Protein AF-A0A6B9TDN8-F1 (afdb_monomer_lite)

Sequence (71 aa):
MDEQAVKQKNGAYFVSPHPDGGWQVKKANAQKALKKFKTKAEAEAYAKQVAANQGTTVVRQKKDGKIQKKK

Secondary structure (DSSP, 8-state):
--------S-PPEEEEE-TTSSEEEEETT-SS-SEEESSHHHHHHHHHHHHHHHT--EEEPPS-S------

pLDDT: mean 71.28, std 16.74, range [33.59, 89.38]

Structure (mmCIF, N/CA/C/O backbone):
data_AF-A0A6B9TDN8-F1
#
_entry.id   AF-A0A6B9TDN8-F1
#
loop_
_atom_site.group_PDB
_atom_site.id
_atom_site.type_symbol
_atom_site.label_atom_id
_atom_site.label_alt_id
_atom_site.label_comp_id
_atom_site.label_asym_id
_atom_site.label_entity_id
_atom_site.label_seq_id
_atom_site.pdbx_PDB_ins_code
_atom_site.Cartn_x
_atom_site.Cartn_y
_atom_site.Cartn_z
_atom_site.occupancy
_atom_site.B_iso_or_equiv
_atom_site.auth_seq_id
_atom_site.auth_comp_id
_atom_site.auth_asym_id
_atom_site.auth_atom_id
_atom_site.pdbx_PDB_model_num
ATOM 1 N N . MET A 1 1 ? 21.077 -20.004 3.113 1.00 41.50 1 MET A N 1
ATOM 2 C CA . MET A 1 1 ? 20.857 -18.650 3.659 1.00 41.50 1 MET A CA 1
ATOM 3 C C . MET A 1 1 ? 20.347 -17.799 2.520 1.00 41.50 1 MET A C 1
ATOM 5 O O . MET A 1 1 ? 21.085 -17.614 1.566 1.00 41.50 1 MET A O 1
ATOM 9 N N . ASP A 1 2 ? 19.068 -17.430 2.563 1.00 33.59 2 ASP A N 1
ATOM 10 C CA . ASP A 1 2 ? 18.325 -16.781 1.479 1.00 33.59 2 ASP A CA 1
ATOM 11 C C . ASP A 1 2 ? 18.941 -15.439 1.059 1.00 33.59 2 ASP A C 1
ATOM 13 O O . ASP A 1 2 ? 18.568 -14.361 1.521 1.00 33.59 2 ASP A O 1
ATOM 17 N N . GLU A 1 3 ? 19.892 -15.535 0.137 1.00 44.56 3 GLU A N 1
ATOM 18 C CA . GLU A 1 3 ? 20.361 -14.456 -0.706 1.00 44.56 3 GLU A CA 1
ATOM 19 C C . GLU A 1 3 ? 19.257 -14.118 -1.712 1.00 44.56 3 GLU A C 1
ATOM 21 O O . GLU A 1 3 ? 19.006 -14.830 -2.685 1.00 44.56 3 GLU A O 1
ATOM 26 N N . GLN A 1 4 ? 18.559 -13.017 -1.463 1.00 34.09 4 GLN A N 1
ATOM 27 C CA . GLN A 1 4 ? 17.805 -12.317 -2.497 1.00 34.09 4 GLN A CA 1
ATOM 28 C C . GLN A 1 4 ? 18.175 -10.838 -2.424 1.00 34.09 4 GLN A C 1
ATOM 30 O O . GLN A 1 4 ? 17.401 -9.974 -2.010 1.00 34.09 4 GLN A O 1
ATOM 35 N N . ALA A 1 5 ? 19.411 -10.563 -2.836 1.00 46.88 5 ALA A N 1
ATOM 36 C CA . ALA A 1 5 ? 19.826 -9.257 -3.304 1.00 46.88 5 ALA A CA 1
ATOM 37 C C . ALA A 1 5 ? 19.169 -8.989 -4.667 1.00 46.88 5 ALA A C 1
ATOM 39 O O . ALA A 1 5 ? 19.584 -9.553 -5.672 1.00 46.88 5 ALA A O 1
ATOM 40 N N . VAL A 1 6 ? 18.186 -8.085 -4.730 1.00 40.00 6 VAL A N 1
ATOM 41 C CA . VAL A 1 6 ? 17.847 -7.388 -5.982 1.00 40.00 6 VAL A CA 1
ATOM 42 C C . VAL A 1 6 ? 17.617 -5.906 -5.698 1.00 40.00 6 VAL A C 1
ATOM 44 O O . VAL A 1 6 ? 16.540 -5.434 -5.335 1.00 40.00 6 VAL A O 1
ATOM 47 N N . LYS A 1 7 ? 18.696 -5.162 -5.912 1.00 52.50 7 LYS A N 1
ATOM 48 C CA . LYS A 1 7 ? 18.766 -3.718 -6.111 1.00 52.50 7 LYS A CA 1
ATOM 49 C C . LYS A 1 7 ? 18.084 -3.374 -7.441 1.00 52.50 7 LYS A C 1
ATOM 51 O O . LYS A 1 7 ? 18.770 -3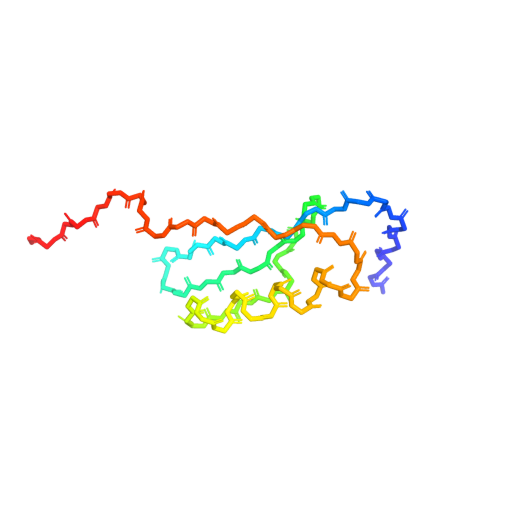.393 -8.453 1.00 52.50 7 LYS A O 1
ATOM 56 N N . GLN A 1 8 ? 16.776 -3.080 -7.489 1.00 46.03 8 GLN A N 1
ATOM 57 C CA . GLN A 1 8 ? 16.149 -2.607 -8.739 1.00 46.03 8 GLN A CA 1
ATOM 58 C C . GLN A 1 8 ? 15.091 -1.504 -8.572 1.00 46.03 8 GLN A C 1
ATOM 60 O O . GLN A 1 8 ? 14.259 -1.498 -7.662 1.00 46.03 8 GLN A O 1
ATOM 65 N N . LYS A 1 9 ? 15.230 -0.554 -9.499 1.00 47.97 9 LYS A N 1
ATOM 66 C CA . LYS A 1 9 ? 14.655 0.784 -9.621 1.00 47.97 9 LYS A CA 1
ATOM 67 C C . LYS A 1 9 ? 13.150 0.717 -9.944 1.00 47.97 9 LYS A C 1
ATOM 69 O O . LYS A 1 9 ? 12.727 -0.120 -10.730 1.00 47.97 9 LYS A O 1
ATOM 74 N N . ASN A 1 10 ? 12.371 1.598 -9.310 1.00 57.41 10 ASN A N 1
ATOM 75 C CA . ASN A 1 10 ? 10.944 1.900 -9.524 1.00 57.41 10 ASN A CA 1
ATOM 76 C C . ASN A 1 10 ? 9.975 0.696 -9.588 1.00 57.41 10 ASN A C 1
ATOM 78 O O . ASN A 1 10 ? 9.300 0.468 -10.586 1.00 57.41 10 ASN A O 1
ATOM 82 N N . GLY A 1 11 ? 9.850 -0.057 -8.490 1.00 64.25 11 GLY A N 1
ATOM 83 C CA . GLY A 1 11 ? 8.852 -1.130 -8.363 1.00 64.25 11 GLY A CA 1
ATOM 84 C C . GLY A 1 11 ? 7.575 -0.669 -7.657 1.00 64.25 11 GLY A C 1
ATOM 85 O O . GLY A 1 11 ? 7.637 -0.293 -6.493 1.00 64.25 11 GLY A O 1
ATOM 86 N N . ALA A 1 12 ? 6.417 -0.730 -8.320 1.00 80.06 12 ALA A N 1
ATOM 87 C CA . ALA A 1 12 ? 5.131 -0.396 -7.704 1.00 80.06 12 ALA A CA 1
ATOM 88 C C . ALA A 1 12 ? 4.670 -1.444 -6.667 1.00 80.06 12 ALA A C 1
ATOM 90 O O . ALA A 1 12 ? 4.964 -2.627 -6.796 1.00 80.06 12 ALA A O 1
ATOM 91 N N . TYR A 1 13 ? 3.909 -1.044 -5.652 1.00 85.56 13 TYR A N 1
ATOM 92 C CA . TYR A 1 13 ? 3.313 -1.939 -4.659 1.00 85.56 13 TYR A CA 1
ATOM 93 C C . TYR A 1 13 ? 1.878 -2.286 -5.022 1.00 85.56 13 TYR A C 1
ATOM 95 O O . TYR A 1 13 ? 1.013 -1.419 -5.016 1.00 85.56 13 TYR A O 1
ATOM 103 N N . PHE A 1 14 ? 1.597 -3.558 -5.273 1.00 84.88 14 PHE A N 1
ATOM 104 C CA . PHE A 1 14 ? 0.252 -4.051 -5.525 1.00 84.88 14 PHE A CA 1
ATOM 105 C C . PHE A 1 14 ? -0.429 -4.471 -4.228 1.00 84.88 14 PHE A C 1
ATOM 107 O O . PHE A 1 14 ? 0.083 -5.309 -3.485 1.00 84.88 14 PHE A O 1
ATOM 114 N N . VAL A 1 15 ? -1.615 -3.920 -3.991 1.00 86.38 15 VAL A N 1
ATOM 115 C CA . VAL A 1 15 ? -2.495 -4.304 -2.886 1.00 86.38 15 VAL A CA 1
ATOM 116 C C . VAL A 1 15 ? -3.692 -5.046 -3.470 1.00 86.38 15 VAL A C 1
ATOM 118 O O . VAL A 1 15 ? -4.539 -4.421 -4.112 1.00 86.38 15 VAL A O 1
ATOM 121 N N . SER A 1 16 ? -3.758 -6.362 -3.255 1.00 82.12 16 SER A N 1
ATOM 122 C CA . SER A 1 16 ? -4.810 -7.238 -3.795 1.00 82.12 16 SER A CA 1
ATOM 123 C C . SER A 1 16 ? -5.544 -7.991 -2.680 1.00 82.12 16 SER A C 1
ATOM 125 O O . SER A 1 16 ? -4.919 -8.351 -1.678 1.00 82.12 16 SER A O 1
ATOM 127 N N . PRO A 1 17 ? -6.855 -8.252 -2.831 1.00 82.50 17 PRO A N 1
ATOM 128 C CA . PRO A 1 17 ? -7.604 -9.090 -1.900 1.00 82.50 17 PRO A CA 1
ATOM 129 C C . PRO A 1 17 ? -7.179 -10.565 -2.011 1.00 82.50 17 PRO A C 1
ATOM 131 O O . PRO A 1 17 ? -6.761 -11.019 -3.077 1.00 82.50 17 PRO A O 1
ATOM 134 N N . HIS A 1 18 ? -7.279 -11.305 -0.907 1.00 73.50 18 HIS A N 1
ATOM 135 C CA . HIS A 1 18 ? -7.035 -12.750 -0.857 1.00 73.50 18 HIS A CA 1
ATOM 136 C C . HIS A 1 18 ? -8.374 -13.519 -0.852 1.00 73.50 18 HIS A C 1
ATOM 138 O O . HIS A 1 18 ? -9.312 -13.057 -0.196 1.00 73.50 18 HIS A O 1
ATOM 144 N N . PRO A 1 19 ? -8.489 -14.668 -1.552 1.00 68.38 19 PRO A N 1
ATOM 145 C CA . PRO A 1 19 ? -9.732 -15.449 -1.620 1.00 68.38 19 PRO A CA 1
ATOM 146 C C . PRO A 1 19 ? -10.199 -15.983 -0.256 1.00 68.38 19 PRO A C 1
ATOM 148 O O . PRO A 1 19 ? -11.393 -16.006 0.007 1.00 68.38 19 PRO A O 1
ATOM 151 N N . ASP A 1 20 ? -9.265 -16.306 0.639 1.00 68.62 20 ASP A N 1
ATOM 152 C CA . ASP A 1 20 ? -9.527 -16.752 2.025 1.00 68.62 20 ASP A CA 1
ATOM 153 C C . ASP A 1 20 ? -9.991 -15.616 2.967 1.00 68.62 20 ASP A C 1
ATOM 155 O O . ASP A 1 20 ? -10.190 -15.800 4.163 1.00 68.62 20 ASP A O 1
ATOM 159 N N . GLY A 1 21 ? -10.127 -14.399 2.437 1.00 70.31 21 GLY A N 1
ATOM 160 C CA . GLY A 1 21 ? -10.308 -13.188 3.224 1.00 70.31 21 GLY A CA 1
ATOM 161 C C . GLY A 1 21 ? -8.978 -12.502 3.534 1.00 70.31 21 GLY A C 1
ATOM 162 O O . GLY A 1 21 ? -7.912 -13.110 3.625 1.00 70.31 21 GLY A O 1
ATOM 163 N N . GLY A 1 22 ? -9.036 -11.178 3.656 1.00 82.81 22 GLY A N 1
ATOM 164 C CA . GLY A 1 22 ? -7.861 -10.341 3.870 1.00 82.81 22 GLY A CA 1
ATOM 165 C C . GLY A 1 22 ? -7.271 -9.743 2.595 1.00 82.81 22 GLY A C 1
ATOM 166 O O . GLY A 1 22 ? -7.867 -9.743 1.516 1.00 82.81 22 GLY A O 1
ATOM 167 N N . TRP A 1 23 ? -6.100 -9.149 2.764 1.00 87.00 23 TRP A N 1
ATOM 168 C CA . TRP A 1 23 ? -5.414 -8.301 1.804 1.00 87.00 23 TRP A CA 1
ATOM 169 C C . TRP A 1 23 ? -3.933 -8.622 1.816 1.00 87.00 23 TRP A C 1
ATOM 171 O O . TRP A 1 23 ? -3.349 -8.846 2.867 1.00 87.00 23 TRP A O 1
ATOM 181 N N . GLN A 1 24 ? -3.301 -8.611 0.657 1.00 87.06 24 GLN A N 1
ATOM 182 C CA . GLN A 1 24 ? -1.866 -8.809 0.546 1.00 87.06 24 GLN A CA 1
ATOM 183 C C . GLN A 1 24 ? -1.228 -7.646 -0.194 1.00 87.06 24 GLN A C 1
ATOM 185 O O . GLN A 1 24 ? -1.770 -7.140 -1.177 1.00 87.06 24 GLN A O 1
ATOM 190 N N . VAL A 1 25 ? -0.063 -7.242 0.296 1.00 87.19 25 VAL A N 1
ATOM 191 C CA . VAL A 1 25 ? 0.798 -6.239 -0.317 1.00 87.19 25 VAL A CA 1
ATOM 192 C C . VAL A 1 25 ? 1.971 -6.977 -0.939 1.00 87.19 25 VAL A C 1
ATOM 194 O O . VAL A 1 25 ? 2.700 -7.679 -0.239 1.00 87.19 25 VAL A O 1
ATOM 197 N N . LYS A 1 26 ? 2.163 -6.837 -2.247 1.00 84.94 26 LYS A N 1
ATOM 198 C CA . LYS A 1 26 ? 3.277 -7.433 -2.995 1.00 84.94 26 LYS A CA 1
ATOM 199 C C . LYS A 1 26 ? 3.969 -6.358 -3.825 1.00 84.94 26 LYS A C 1
ATOM 201 O O . LYS A 1 26 ? 3.304 -5.497 -4.388 1.00 84.94 26 LYS A O 1
ATOM 206 N N . LYS A 1 27 ? 5.297 -6.387 -3.902 1.00 82.38 27 LYS A N 1
ATOM 207 C CA . LYS A 1 27 ? 6.040 -5.478 -4.785 1.00 82.38 27 LYS A CA 1
ATOM 208 C C . LYS A 1 27 ? 5.959 -5.991 -6.228 1.00 82.38 27 LYS A C 1
ATOM 210 O O . LYS A 1 27 ? 5.881 -7.199 -6.453 1.00 82.38 27 LYS A O 1
ATOM 215 N N . ALA A 1 28 ? 5.969 -5.091 -7.201 1.00 72.19 28 ALA A N 1
ATOM 216 C CA . ALA A 1 28 ? 6.142 -5.410 -8.609 1.00 72.19 28 ALA A CA 1
ATOM 217 C C . ALA A 1 28 ? 7.457 -6.182 -8.762 1.00 72.19 28 ALA A C 1
ATOM 219 O O . ALA A 1 28 ? 8.498 -5.687 -8.333 1.00 72.19 28 ALA A O 1
ATOM 220 N N . ASN A 1 29 ? 7.390 -7.388 -9.330 1.00 71.94 29 ASN A N 1
ATOM 221 C CA . ASN A 1 29 ? 8.493 -8.356 -9.439 1.00 71.94 29 ASN A CA 1
ATOM 222 C C . ASN A 1 29 ? 8.894 -9.093 -8.147 1.00 71.94 29 ASN A C 1
ATOM 224 O O . ASN A 1 29 ? 9.890 -9.809 -8.147 1.00 71.94 29 ASN A O 1
ATOM 228 N N . ALA A 1 30 ? 8.131 -8.990 -7.055 1.00 71.62 30 ALA A N 1
ATOM 229 C CA . ALA A 1 30 ? 8.344 -9.878 -5.914 1.00 71.62 30 ALA A CA 1
ATOM 230 C C . ALA A 1 30 ? 7.667 -11.235 -6.147 1.00 71.62 30 ALA A C 1
ATOM 232 O O . ALA A 1 30 ? 6.460 -11.302 -6.385 1.00 71.62 30 ALA A O 1
ATOM 23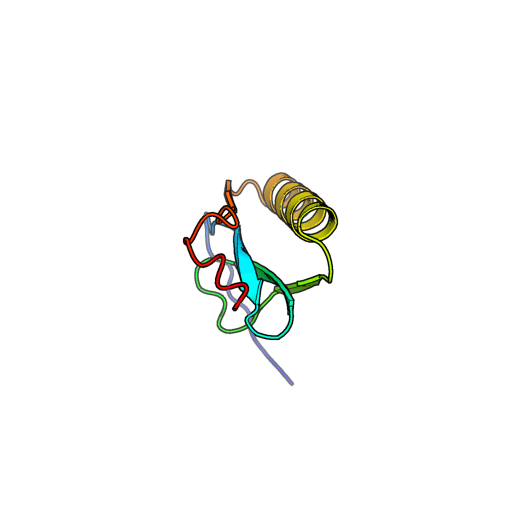3 N N . GLN A 1 31 ? 8.430 -12.320 -5.993 1.00 73.88 31 GLN A N 1
ATOM 234 C CA . GLN A 1 31 ? 7.898 -13.691 -6.001 1.00 73.88 31 GLN A CA 1
ATOM 235 C C . GLN A 1 31 ? 6.995 -13.986 -4.791 1.00 73.88 31 GLN A C 1
ATOM 237 O O . GLN A 1 31 ? 6.206 -14.927 -4.823 1.00 73.88 31 GLN A O 1
ATOM 242 N N . LYS A 1 32 ? 7.093 -13.191 -3.717 1.00 76.00 32 LYS A N 1
ATOM 243 C CA . LYS A 1 32 ? 6.335 -13.368 -2.471 1.00 76.00 32 LYS A CA 1
ATOM 244 C C . LYS A 1 32 ? 5.627 -12.073 -2.073 1.00 76.00 32 LYS A C 1
ATOM 246 O O . LYS A 1 32 ? 6.117 -10.971 -2.327 1.00 76.00 32 LYS A O 1
ATOM 251 N N . ALA A 1 33 ? 4.469 -12.204 -1.425 1.00 81.81 33 ALA A N 1
ATOM 252 C CA . ALA A 1 33 ? 3.820 -11.069 -0.778 1.00 81.81 33 ALA A CA 1
ATOM 253 C C . ALA A 1 33 ? 4.725 -10.537 0.340 1.00 81.81 33 ALA A C 1
ATOM 255 O O . ALA A 1 33 ? 5.238 -11.309 1.146 1.00 81.81 33 ALA A O 1
ATOM 256 N N . LEU A 1 34 ? 4.890 -9.217 0.395 1.00 82.50 34 LEU A N 1
ATOM 257 C CA . LEU A 1 34 ? 5.664 -8.548 1.436 1.00 82.50 34 LEU A CA 1
ATOM 258 C C . LEU A 1 34 ? 4.981 -8.707 2.798 1.00 82.50 34 LEU A C 1
ATOM 260 O O . LEU A 1 34 ? 5.627 -8.987 3.804 1.00 82.50 34 LEU A O 1
ATOM 264 N N . LYS A 1 35 ? 3.658 -8.521 2.830 1.00 83.75 35 LYS A N 1
ATOM 265 C CA . LYS A 1 35 ? 2.853 -8.627 4.049 1.00 83.75 35 LYS A CA 1
ATOM 266 C C . LYS A 1 35 ? 1.402 -8.938 3.696 1.00 83.75 35 LYS A C 1
ATOM 268 O O . LYS A 1 35 ? 0.886 -8.448 2.689 1.00 83.75 35 LYS A O 1
ATOM 273 N N . LYS A 1 36 ? 0.743 -9.732 4.538 1.00 85.31 36 LYS A N 1
ATOM 274 C CA . LYS A 1 36 ? -0.706 -9.952 4.496 1.00 85.31 36 LYS A CA 1
ATOM 275 C C . LYS A 1 36 ? -1.358 -9.223 5.671 1.00 85.31 36 LYS A C 1
ATOM 277 O O . LYS A 1 36 ? -0.780 -9.151 6.751 1.00 85.31 36 LYS A O 1
ATOM 282 N N . PHE A 1 37 ? -2.556 -8.716 5.447 1.00 85.69 37 PHE A N 1
ATOM 283 C CA . PHE A 1 37 ? -3.385 -7.965 6.376 1.00 85.69 37 PHE A CA 1
ATOM 284 C C . PHE A 1 37 ? -4.796 -8.536 6.370 1.00 85.69 37 PHE A C 1
ATOM 28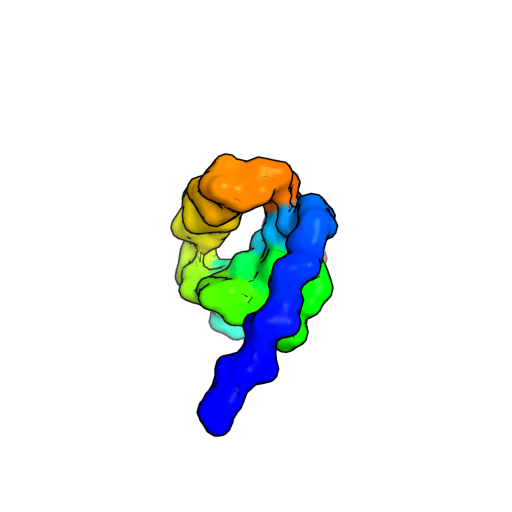6 O O . PHE A 1 37 ? -5.240 -9.111 5.378 1.00 85.69 37 PHE A O 1
ATOM 293 N N . LYS A 1 38 ? -5.532 -8.349 7.464 1.00 82.38 38 LYS A N 1
ATOM 294 C CA . LYS A 1 38 ? -6.953 -8.717 7.524 1.00 82.38 38 LYS A CA 1
ATOM 295 C C . LYS A 1 38 ? -7.839 -7.648 6.891 1.00 82.38 38 LYS A C 1
ATOM 297 O O . LYS A 1 38 ? -8.845 -7.981 6.268 1.00 82.38 38 LYS A O 1
ATOM 302 N N . THR A 1 39 ? -7.438 -6.379 6.962 1.00 82.75 39 THR A N 1
ATOM 303 C CA . THR A 1 39 ? -8.228 -5.263 6.434 1.00 82.75 39 THR A CA 1
ATOM 304 C C . THR A 1 39 ? -7.553 -4.534 5.270 1.00 82.75 39 THR A C 1
ATOM 306 O O . THR A 1 39 ? -6.331 -4.500 5.120 1.00 82.75 39 THR A O 1
ATOM 309 N N . LYS A 1 40 ? -8.387 -3.907 4.431 1.00 80.25 40 LYS A N 1
ATOM 310 C CA . LYS A 1 40 ? -7.949 -3.068 3.303 1.00 80.25 40 LYS A CA 1
ATOM 311 C C . LYS A 1 40 ? -7.245 -1.797 3.777 1.00 80.25 40 LYS A C 1
ATOM 313 O O . LYS A 1 40 ? -6.388 -1.266 3.067 1.00 80.25 40 LYS A O 1
ATOM 318 N N . ALA A 1 41 ? -7.688 -1.272 4.919 1.00 84.94 41 ALA A N 1
ATOM 319 C CA . ALA A 1 41 ? -7.181 -0.039 5.500 1.00 84.94 41 ALA A CA 1
ATOM 320 C C . ALA A 1 41 ? -5.729 -0.230 5.945 1.00 84.94 41 ALA A C 1
ATOM 322 O O . ALA A 1 41 ? -4.865 0.518 5.501 1.00 84.94 41 ALA A O 1
ATOM 323 N N . GLU A 1 42 ? -5.447 -1.302 6.693 1.00 86.62 42 GLU A N 1
ATOM 324 C CA . GLU A 1 42 ? -4.082 -1.643 7.105 1.00 86.62 42 GLU A CA 1
ATOM 325 C C . GLU A 1 42 ? -3.173 -1.915 5.901 1.00 86.62 42 GLU A C 1
ATOM 327 O O . GLU A 1 42 ? -2.060 -1.398 5.833 1.00 86.62 42 GLU A O 1
ATOM 332 N N . ALA A 1 43 ? -3.666 -2.665 4.907 1.00 86.12 43 ALA A N 1
ATOM 333 C CA . ALA A 1 43 ? -2.884 -2.973 3.713 1.00 86.12 43 ALA A CA 1
ATOM 334 C C . ALA A 1 43 ? -2.522 -1.728 2.896 1.00 86.12 43 ALA A C 1
ATOM 336 O O . ALA A 1 43 ? -1.405 -1.626 2.393 1.00 86.12 43 ALA A O 1
ATOM 3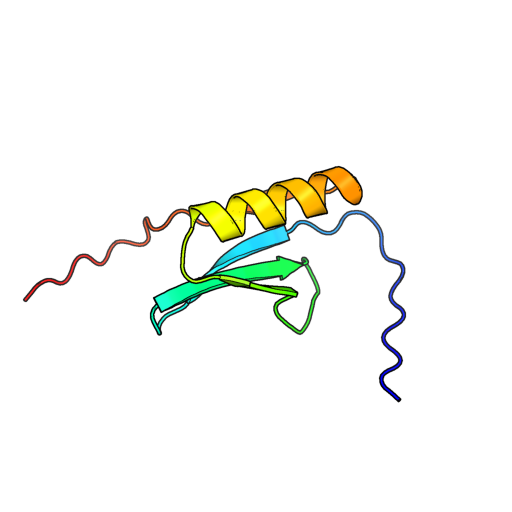37 N N . GLU A 1 44 ? -3.446 -0.775 2.757 1.00 85.56 44 GLU A N 1
ATOM 338 C CA . GLU A 1 44 ? -3.165 0.479 2.057 1.00 85.56 44 GLU A CA 1
ATOM 339 C C . GLU A 1 44 ? -2.261 1.398 2.863 1.00 85.56 44 GLU A C 1
ATOM 341 O O . GLU A 1 44 ? -1.336 1.952 2.280 1.00 85.56 44 GLU A O 1
ATOM 346 N N . ALA A 1 45 ? -2.488 1.541 4.171 1.00 89.38 45 ALA A N 1
ATOM 347 C CA . ALA A 1 45 ? -1.627 2.349 5.028 1.00 89.38 45 ALA A CA 1
ATOM 348 C C . ALA A 1 45 ? -0.177 1.854 4.949 1.00 89.38 45 ALA A C 1
ATOM 350 O O . ALA A 1 45 ? 0.737 2.638 4.689 1.00 89.38 45 ALA A O 1
ATOM 351 N N . TYR A 1 46 ? 0.020 0.537 5.053 1.00 88.62 46 TYR A N 1
ATOM 352 C CA . TYR A 1 46 ? 1.336 -0.073 4.931 1.00 88.62 46 TYR A CA 1
ATOM 353 C C . TYR A 1 46 ? 1.933 0.100 3.534 1.00 88.62 46 TYR A C 1
ATOM 355 O O . TYR A 1 46 ? 3.066 0.554 3.406 1.00 88.62 46 TYR A O 1
ATOM 363 N N . ALA A 1 47 ? 1.181 -0.212 2.474 1.00 84.88 47 ALA A N 1
ATOM 364 C CA . ALA A 1 47 ? 1.675 -0.053 1.110 1.00 84.88 47 ALA A CA 1
ATOM 365 C C . ALA A 1 47 ? 2.050 1.403 0.808 1.00 84.88 47 ALA A C 1
ATOM 367 O O . ALA A 1 47 ? 3.095 1.643 0.213 1.00 84.88 47 ALA A O 1
ATOM 368 N N . LYS A 1 48 ? 1.243 2.372 1.259 1.00 87.69 48 LYS A N 1
ATOM 369 C CA . LYS A 1 48 ? 1.488 3.809 1.088 1.00 87.69 48 LYS A CA 1
ATOM 370 C C . LYS A 1 48 ? 2.735 4.257 1.840 1.00 87.69 48 LYS A C 1
ATOM 372 O O . LYS A 1 48 ? 3.553 4.962 1.261 1.00 87.69 48 LYS A O 1
ATOM 377 N N . GLN A 1 49 ? 2.918 3.800 3.077 1.00 88.81 49 GLN A N 1
ATOM 378 C CA . GLN A 1 49 ? 4.119 4.083 3.860 1.00 88.81 49 GLN A CA 1
ATOM 379 C C . GLN A 1 49 ? 5.373 3.500 3.200 1.00 88.81 49 GLN A C 1
ATOM 381 O O . GLN A 1 49 ? 6.374 4.192 3.042 1.00 88.81 49 GLN A O 1
ATOM 386 N N . VAL A 1 50 ? 5.337 2.230 2.792 1.00 84.06 50 VAL A N 1
ATOM 387 C CA . VAL A 1 50 ? 6.487 1.575 2.152 1.00 84.06 50 VAL A CA 1
ATOM 388 C C . VAL A 1 50 ? 6.799 2.228 0.806 1.00 84.06 50 VAL A C 1
ATOM 390 O O . VAL A 1 50 ? 7.964 2.460 0.493 1.00 84.06 50 VAL A O 1
ATOM 393 N N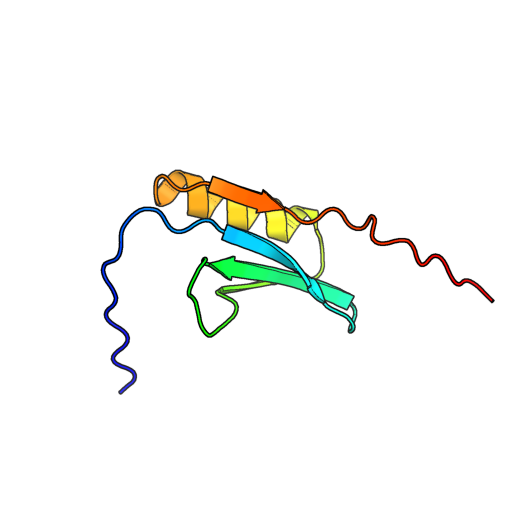 . ALA A 1 51 ? 5.773 2.571 0.031 1.00 82.81 51 ALA A N 1
ATOM 394 C CA . ALA A 1 51 ? 5.945 3.230 -1.249 1.00 82.81 51 ALA A CA 1
ATOM 395 C C . ALA A 1 51 ? 6.522 4.642 -1.104 1.00 82.81 51 ALA A C 1
ATOM 397 O O . ALA A 1 51 ? 7.438 4.981 -1.847 1.00 82.81 51 ALA A O 1
ATOM 398 N N . ALA A 1 52 ? 6.067 5.415 -0.112 1.00 85.88 52 ALA A N 1
ATOM 399 C CA . ALA A 1 52 ? 6.642 6.716 0.223 1.00 85.88 52 ALA A CA 1
ATOM 400 C C . ALA 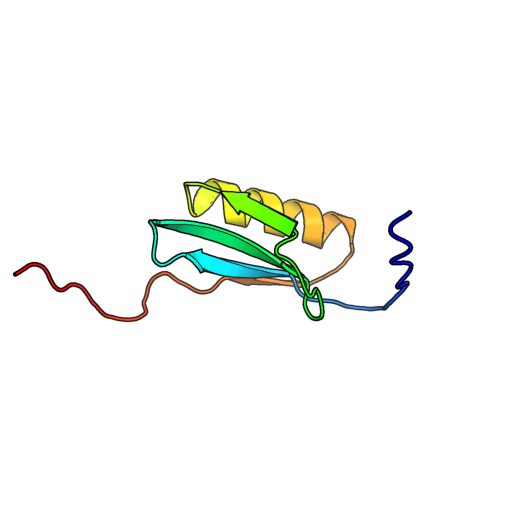A 1 52 ? 8.119 6.594 0.633 1.00 85.88 52 ALA A C 1
ATOM 402 O O . ALA A 1 52 ? 8.955 7.323 0.111 1.00 85.88 52 ALA A O 1
ATOM 403 N N . ASN A 1 53 ? 8.455 5.616 1.482 1.00 82.75 53 ASN A N 1
ATOM 404 C CA . ASN A 1 53 ? 9.838 5.357 1.895 1.00 82.75 53 ASN A CA 1
ATOM 405 C C . ASN A 1 53 ? 10.745 4.915 0.733 1.00 82.75 53 ASN A C 1
ATOM 407 O O . ASN A 1 53 ? 11.927 5.240 0.725 1.00 82.75 53 ASN A O 1
ATOM 411 N N . GLN A 1 54 ? 10.218 4.163 -0.241 1.00 76.81 54 GLN A N 1
ATOM 412 C CA . GLN A 1 54 ? 10.993 3.688 -1.397 1.00 76.81 54 GLN A CA 1
ATOM 413 C C . GLN A 1 54 ? 10.918 4.612 -2.622 1.00 76.81 54 GLN A C 1
ATOM 415 O O . GLN A 1 54 ? 11.551 4.306 -3.630 1.00 76.81 54 GLN A O 1
ATOM 420 N N . GLY A 1 55 ? 10.141 5.700 -2.580 1.00 80.31 55 GLY A N 1
ATOM 421 C CA . GLY A 1 55 ? 9.911 6.563 -3.744 1.00 80.31 55 GLY A CA 1
ATOM 422 C C . GLY A 1 55 ? 9.214 5.837 -4.903 1.00 80.31 55 GLY A C 1
ATOM 423 O O . GLY A 1 55 ? 9.572 6.010 -6.064 1.00 80.31 55 GLY A O 1
ATOM 424 N N . THR A 1 56 ? 8.252 4.967 -4.595 1.00 79.19 56 THR A N 1
ATOM 425 C CA . THR A 1 56 ? 7.534 4.130 -5.572 1.00 79.19 56 THR A CA 1
ATOM 426 C C . THR A 1 56 ? 6.027 4.391 -5.534 1.00 79.19 56 THR A C 1
ATOM 428 O O . THR A 1 56 ? 5.522 5.107 -4.673 1.00 79.19 56 THR A O 1
ATOM 431 N N . THR A 1 57 ? 5.279 3.812 -6.475 1.00 79.94 57 THR A N 1
ATOM 432 C CA . THR A 1 57 ? 3.818 3.969 -6.568 1.00 79.94 57 THR A CA 1
ATOM 433 C C . THR A 1 57 ? 3.086 2.804 -5.910 1.00 79.94 57 THR A C 1
ATOM 435 O O . THR A 1 57 ? 3.513 1.661 -6.023 1.00 79.94 57 THR A O 1
ATOM 438 N N . VAL A 1 58 ? 1.938 3.060 -5.279 1.00 82.88 58 VAL A N 1
ATOM 439 C CA . VAL A 1 58 ? 1.012 2.002 -4.840 1.00 82.88 58 VAL A CA 1
ATOM 440 C C . VAL A 1 58 ? -0.090 1.815 -5.873 1.00 82.88 58 VAL A C 1
ATOM 442 O O . VAL A 1 58 ? -0.816 2.750 -6.197 1.00 82.88 58 VAL A O 1
ATOM 445 N N . VAL A 1 59 ? -0.269 0.582 -6.327 1.00 80.44 59 VAL A N 1
ATOM 446 C CA . VAL A 1 59 ? -1.404 0.136 -7.129 1.00 80.44 59 VAL A CA 1
ATOM 447 C C . VAL A 1 59 ? -2.361 -0.630 -6.221 1.00 80.44 59 VAL A C 1
ATOM 449 O O . VAL A 1 59 ? -2.161 -1.801 -5.896 1.00 80.44 59 VAL A O 1
ATOM 452 N N . ARG A 1 60 ? -3.432 0.037 -5.790 1.00 77.88 60 ARG A N 1
ATOM 453 C CA . ARG A 1 60 ? -4.498 -0.604 -5.016 1.00 77.88 60 ARG A CA 1
ATOM 454 C C . ARG A 1 60 ? -5.547 -1.185 -5.954 1.00 77.88 60 ARG A C 1
ATOM 456 O O . ARG A 1 60 ? -6.246 -0.430 -6.626 1.00 77.88 60 ARG A O 1
ATOM 463 N N . GLN A 1 61 ? -5.747 -2.500 -5.928 1.00 69.06 61 GLN A N 1
ATOM 464 C CA . GLN A 1 61 ? -6.961 -3.072 -6.502 1.00 69.06 61 GLN A CA 1
ATOM 465 C C . GLN A 1 61 ? -8.140 -2.762 -5.577 1.00 69.06 61 GLN A C 1
ATOM 467 O O . GLN A 1 61 ? -8.136 -3.067 -4.380 1.00 69.06 61 GLN A O 1
ATOM 472 N N . LYS A 1 62 ? -9.160 -2.091 -6.116 1.00 57.38 62 LYS A N 1
ATOM 473 C CA . LYS A 1 62 ? -10.429 -1.919 -5.409 1.00 57.38 62 LYS A CA 1
ATOM 474 C C . LYS A 1 62 ? -11.103 -3.288 -5.314 1.00 57.38 62 LYS A C 1
ATOM 476 O O . LYS A 1 62 ? -10.986 -4.109 -6.215 1.00 57.38 62 LYS A O 1
ATOM 481 N N . LYS A 1 63 ? -11.841 -3.510 -4.225 1.00 51.88 63 LYS A N 1
ATOM 482 C CA . LYS A 1 63 ? -12.688 -4.692 -3.991 1.00 51.88 63 LYS A CA 1
ATOM 483 C C . LYS A 1 63 ? -13.927 -4.701 -4.913 1.00 51.88 63 LYS A C 1
ATOM 485 O O . LYS A 1 63 ? -14.968 -5.199 -4.521 1.00 51.88 63 LYS A O 1
ATOM 490 N N . ASP A 1 64 ? -13.817 -4.095 -6.093 1.00 46.06 64 ASP A N 1
ATOM 491 C CA . ASP A 1 64 ? -14.856 -4.021 -7.118 1.00 46.06 64 ASP A CA 1
ATOM 492 C C . ASP A 1 64 ? -14.447 -4.911 -8.297 1.00 46.06 64 ASP A C 1
ATOM 494 O O . ASP A 1 64 ? -14.411 -4.522 -9.455 1.00 46.06 64 ASP A O 1
ATOM 498 N N . GLY A 1 65 ? -14.037 -6.137 -7.990 1.00 49.00 65 GLY A N 1
ATOM 499 C CA . GLY A 1 65 ? -14.464 -7.215 -8.858 1.00 49.00 65 GLY A CA 1
ATOM 500 C C . GLY A 1 65 ? -15.843 -7.560 -8.335 1.00 49.00 65 GLY A C 1
ATOM 501 O O . GLY A 1 65 ? -15.917 -8.081 -7.222 1.00 49.00 65 GLY A O 1
ATOM 502 N N . LYS A 1 66 ? -16.923 -7.218 -9.055 1.00 50.03 66 LYS A N 1
ATOM 503 C CA . LYS A 1 66 ? -18.236 -7.855 -8.852 1.00 50.03 66 LYS A CA 1
ATOM 504 C C . LYS A 1 66 ? -17.989 -9.301 -8.426 1.00 50.03 66 LYS A C 1
ATOM 506 O O . LYS A 1 66 ? -17.366 -10.015 -9.192 1.00 50.03 66 LYS A O 1
ATOM 511 N N . ILE A 1 67 ? -18.417 -9.687 -7.231 1.00 48.34 67 ILE A N 1
ATOM 512 C CA . ILE A 1 67 ? -19.325 -10.808 -6.974 1.00 48.34 67 ILE A CA 1
ATOM 513 C C . ILE A 1 67 ? -19.781 -10.623 -5.523 1.00 48.34 67 ILE A C 1
ATOM 515 O O . ILE A 1 67 ? -19.271 -11.202 -4.567 1.00 48.34 67 ILE A O 1
ATOM 519 N N . GLN A 1 68 ? -20.798 -9.783 -5.372 1.00 46.28 68 GLN A N 1
ATOM 520 C CA . GLN A 1 68 ? -21.860 -10.099 -4.440 1.00 46.28 68 GLN A CA 1
ATOM 521 C C . GLN A 1 68 ? -22.549 -11.347 -5.011 1.00 46.28 68 GLN A C 1
ATOM 523 O O . GLN A 1 68 ? -23.321 -11.259 -5.960 1.00 46.28 68 GLN A O 1
ATOM 528 N N . LYS A 1 69 ? -22.237 -12.527 -4.481 1.00 44.25 69 LYS A N 1
ATOM 529 C CA . LYS A 1 69 ? -23.171 -13.655 -4.510 1.00 44.25 69 LYS A CA 1
ATOM 530 C C . LYS A 1 69 ? -23.473 -14.001 -3.069 1.00 44.25 69 LYS A C 1
ATOM 532 O O . LYS A 1 69 ? -22.868 -14.871 -2.462 1.00 44.25 69 LYS A O 1
ATOM 537 N N . LYS A 1 70 ? -24.405 -13.224 -2.527 1.00 48.56 70 LYS A N 1
ATOM 538 C CA . LYS A 1 70 ? -25.297 -13.707 -1.488 1.00 48.56 70 LYS A CA 1
ATOM 539 C C . LYS A 1 70 ? -26.377 -14.500 -2.223 1.00 48.56 70 LYS A C 1
ATOM 541 O O . LYS A 1 70 ? -27.248 -13.887 -2.836 1.00 48.56 70 LYS A O 1
ATOM 546 N N . LYS A 1 71 ? -26.270 -15.823 -2.235 1.00 41.72 71 LYS A N 1
ATOM 547 C CA . LYS A 1 71 ? -27.425 -16.716 -2.279 1.00 41.72 71 LYS A CA 1
ATOM 548 C C . LYS A 1 71 ? -27.042 -18.034 -1.636 1.00 41.72 71 LYS A C 1
ATOM 550 O O . LYS A 1 71 ? -25.931 -18.507 -1.956 1.00 41.72 71 LYS A O 1
#

Foldseek 3Di:
DDDDDDPDPAWEWEWDADPVAWIFICTRPDPDTPDTGRDPVVSCVVSVVVCVVRVYHYDYDDPPPDDPPPD

Radius of gyration: 13.72 Å; chains: 1; bounding box: 48×25×17 Å